Protein AF-A0A536VIN1-F1 (afdb_monomer_lite)

pLDDT: mean 75.52, std 17.33, range [37.66, 91.88]

Foldseek 3Di:
DDDPPDPDDDDDDDDQDLVNLQVVLVVCVVVVVLVVSVVSLVVSCVVCVVCCVVSHDPVSVPDDD

Structure (mmCIF, N/CA/C/O backbone):
data_AF-A0A536VIN1-F1
#
_entry.id   AF-A0A536VIN1-F1
#
loop_
_atom_site.group_PDB
_atom_site.id
_atom_site.type_symbol
_atom_site.label_atom_id
_atom_site.label_alt_id
_atom_site.label_comp_id
_atom_site.label_asym_id
_atom_site.label_entity_id
_atom_site.label_seq_id
_atom_site.pdbx_PDB_ins_code
_atom_site.Cartn_x
_atom_site.Cartn_y
_atom_site.Cartn_z
_atom_site.occupancy
_atom_site.B_iso_or_equiv
_atom_site.auth_seq_id
_atom_site.auth_comp_id
_atom_site.auth_asym_id
_atom_site.auth_atom_id
_atom_site.pdbx_PDB_model_num
ATOM 1 N N . MET A 1 1 ? -11.195 -29.530 1.136 1.00 37.66 1 MET A N 1
ATOM 2 C CA . MET A 1 1 ? -9.734 -29.339 1.053 1.00 37.66 1 MET A CA 1
ATOM 3 C C . MET A 1 1 ? -9.473 -27.858 1.249 1.00 37.66 1 MET A C 1
ATOM 5 O O . MET A 1 1 ? -9.556 -27.090 0.298 1.00 37.66 1 MET A O 1
ATOM 9 N N . ALA A 1 2 ? -9.320 -27.462 2.512 1.00 45.44 2 ALA A N 1
ATOM 10 C CA . ALA A 1 2 ? -8.701 -26.195 2.871 1.00 45.44 2 ALA A CA 1
ATOM 11 C C . ALA A 1 2 ? -7.181 -26.318 2.625 1.00 45.44 2 ALA A C 1
ATOM 13 O O . ALA A 1 2 ? -6.717 -27.363 2.171 1.00 45.44 2 ALA A O 1
ATOM 14 N N . ASP A 1 3 ? -6.430 -25.259 2.924 1.00 38.00 3 ASP A N 1
ATOM 15 C CA . ASP A 1 3 ? -4.966 -25.288 3.061 1.00 38.00 3 ASP A CA 1
ATOM 16 C C . ASP A 1 3 ? -4.156 -25.161 1.754 1.00 38.00 3 ASP A C 1
ATOM 18 O O . ASP A 1 3 ? -3.455 -26.063 1.306 1.00 38.00 3 ASP A O 1
ATOM 22 N N . LYS A 1 4 ? -4.153 -23.951 1.178 1.00 44.16 4 LYS A N 1
ATOM 23 C CA . LYS A 1 4 ? -2.985 -23.437 0.435 1.00 44.16 4 LYS A CA 1
ATOM 24 C C . LYS A 1 4 ? -2.233 -22.424 1.298 1.00 44.16 4 LYS A C 1
ATOM 26 O O . LYS A 1 4 ? -2.063 -21.267 0.932 1.00 44.16 4 LYS A O 1
ATOM 31 N N . VAL A 1 5 ? -1.781 -22.876 2.462 1.00 47.66 5 VAL A N 1
ATOM 32 C CA . VAL A 1 5 ? -0.647 -22.266 3.158 1.00 47.66 5 VAL A CA 1
ATOM 33 C C . VAL A 1 5 ? 0.526 -23.190 2.889 1.00 47.66 5 VAL A C 1
ATOM 35 O O . VAL A 1 5 ? 0.551 -24.290 3.422 1.00 47.66 5 VAL A O 1
ATOM 38 N N . THR A 1 6 ? 1.422 -22.794 1.984 1.00 46.22 6 THR A N 1
ATOM 39 C CA . THR A 1 6 ? 2.846 -23.189 1.933 1.00 46.22 6 THR A CA 1
ATOM 40 C C . THR A 1 6 ? 3.452 -22.693 0.621 1.00 46.22 6 THR A C 1
ATOM 42 O O . THR A 1 6 ? 3.500 -23.381 -0.392 1.00 46.22 6 THR A O 1
ATOM 45 N N . ALA A 1 7 ? 3.942 -21.460 0.653 1.00 51.59 7 ALA A N 1
ATOM 46 C CA . ALA A 1 7 ? 5.034 -21.036 -0.214 1.00 51.59 7 ALA A CA 1
ATOM 47 C C . ALA A 1 7 ? 6.137 -20.458 0.678 1.00 51.59 7 ALA A C 1
ATOM 49 O O . ALA A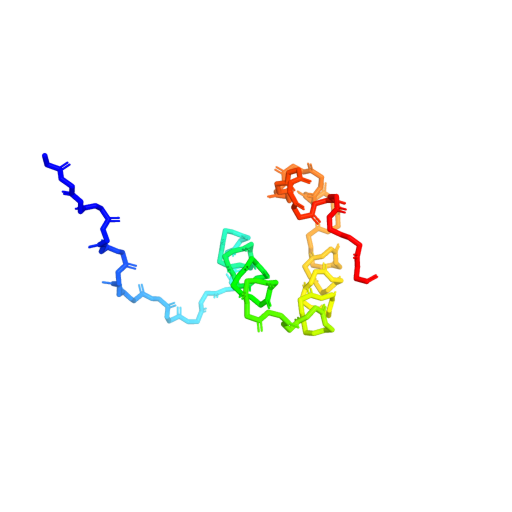 1 7 ? 6.554 -19.316 0.540 1.00 51.59 7 ALA A O 1
ATOM 50 N N . GLU A 1 8 ? 6.579 -21.256 1.647 1.00 56.00 8 GLU A N 1
ATOM 51 C CA . GLU A 1 8 ? 7.847 -21.028 2.322 1.00 56.00 8 GLU A CA 1
ATOM 52 C C . GLU A 1 8 ? 8.902 -21.859 1.592 1.00 56.00 8 GLU A C 1
ATOM 54 O O . GLU A 1 8 ? 8.855 -23.088 1.632 1.00 56.00 8 GLU A O 1
ATOM 59 N N . ARG A 1 9 ? 9.844 -21.197 0.909 1.00 48.38 9 ARG A N 1
ATOM 60 C CA . ARG A 1 9 ? 11.283 -21.201 1.246 1.00 48.38 9 ARG A CA 1
ATOM 61 C C . ARG A 1 9 ? 12.158 -20.893 0.012 1.00 48.38 9 ARG A C 1
ATOM 63 O O . ARG A 1 9 ? 12.133 -21.615 -0.977 1.00 48.38 9 ARG A O 1
ATOM 70 N N . ARG A 1 10 ? 13.059 -19.922 0.214 1.00 48.50 10 ARG A N 1
ATOM 71 C CA . ARG A 1 10 ? 14.321 -19.628 -0.505 1.00 48.50 10 ARG A CA 1
ATOM 72 C C . ARG A 1 10 ? 14.255 -18.743 -1.753 1.00 48.50 10 ARG A C 1
ATOM 74 O O . ARG A 1 10 ? 13.889 -19.197 -2.829 1.00 48.50 10 ARG A O 1
ATOM 81 N N . LYS A 1 11 ? 14.753 -17.516 -1.572 1.00 43.53 11 LYS A N 1
ATOM 82 C CA . LYS A 1 11 ? 15.690 -16.749 -2.422 1.00 43.53 11 LYS A CA 1
ATOM 83 C C . LYS A 1 11 ? 15.992 -15.477 -1.619 1.00 43.53 11 LYS A C 1
ATOM 85 O O . LYS A 1 11 ? 15.144 -14.609 -1.495 1.00 43.53 11 LYS A O 1
ATOM 90 N N . ASP A 1 12 ? 17.024 -15.461 -0.786 1.00 42.19 12 ASP A N 1
ATOM 91 C CA . ASP A 1 12 ? 18.397 -15.204 -1.231 1.00 42.19 12 ASP A CA 1
ATOM 92 C C . ASP A 1 12 ? 18.425 -14.057 -2.251 1.00 42.19 12 ASP A C 1
ATOM 94 O O . ASP A 1 12 ? 18.144 -14.258 -3.429 1.00 42.19 12 ASP A O 1
ATOM 98 N N . THR A 1 13 ? 18.648 -12.848 -1.733 1.00 43.00 13 THR A N 1
ATOM 99 C CA . THR A 1 13 ? 19.278 -11.713 -2.428 1.00 43.00 13 THR A CA 1
ATOM 100 C C . THR A 1 13 ? 18.757 -11.385 -3.836 1.00 43.00 13 THR A C 1
ATOM 102 O O . THR A 1 13 ? 19.507 -10.942 -4.700 1.00 43.00 13 THR A O 1
ATOM 105 N N . ALA A 1 14 ? 17.462 -11.576 -4.081 1.00 47.72 14 ALA A N 1
ATOM 106 C CA . ALA A 1 14 ? 16.784 -11.034 -5.250 1.00 47.72 14 ALA A CA 1
ATOM 107 C C . ALA A 1 14 ? 16.063 -9.743 -4.832 1.00 47.72 14 ALA A C 1
ATOM 109 O O . ALA A 1 14 ? 15.490 -9.713 -3.738 1.00 47.72 14 ALA A O 1
ATOM 110 N N . PRO A 1 15 ? 16.073 -8.677 -5.655 1.00 54.03 15 PRO A N 1
ATOM 111 C CA . PRO A 1 15 ? 15.282 -7.481 -5.376 1.00 54.03 15 PRO A CA 1
ATOM 112 C C . PRO A 1 15 ? 13.840 -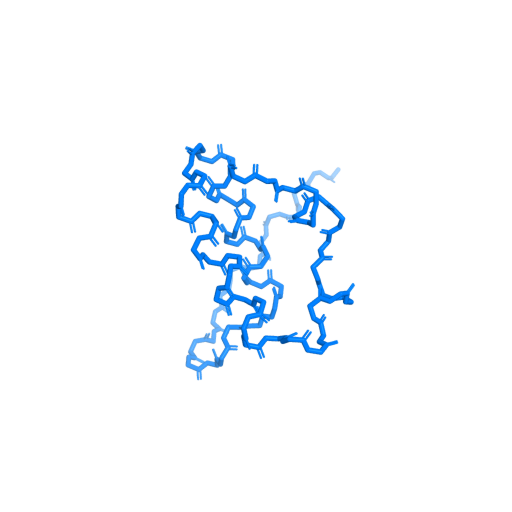7.912 -5.094 1.00 54.03 15 PRO A C 1
ATOM 114 O O . PRO A 1 15 ? 13.286 -8.700 -5.864 1.00 54.03 15 PRO A O 1
ATOM 117 N N . LEU A 1 16 ? 13.274 -7.480 -3.955 1.00 61.72 16 LEU A N 1
ATOM 118 C CA . LEU A 1 16 ? 11.948 -7.922 -3.515 1.00 61.72 16 LEU A CA 1
ATOM 119 C C . LEU A 1 16 ? 10.968 -7.770 -4.682 1.00 61.72 16 LEU A C 1
ATOM 121 O O . LEU A 1 16 ? 10.719 -6.655 -5.152 1.00 61.72 16 LEU A O 1
ATOM 125 N N . ALA A 1 17 ? 10.419 -8.898 -5.132 1.00 78.38 17 ALA A N 1
ATOM 126 C CA . ALA A 1 17 ? 9.422 -8.918 -6.185 1.00 78.38 17 ALA A CA 1
ATOM 127 C C . ALA A 1 17 ? 8.228 -8.045 -5.773 1.00 78.38 17 ALA A C 1
ATOM 129 O O . ALA A 1 17 ? 7.910 -7.958 -4.582 1.00 78.38 17 ALA A O 1
ATOM 130 N N . PRO A 1 18 ? 7.528 -7.423 -6.729 1.00 79.62 18 PRO A N 1
ATOM 131 C CA . PRO A 1 18 ? 6.442 -6.521 -6.389 1.00 79.62 18 PRO A CA 1
ATOM 132 C C . PRO A 1 18 ? 5.320 -7.195 -5.586 1.00 79.62 18 PRO A C 1
ATOM 134 O O . PRO A 1 18 ? 4.730 -6.566 -4.713 1.00 79.62 18 PRO A O 1
ATOM 137 N N . ASP A 1 19 ? 5.098 -8.493 -5.804 1.00 81.44 19 ASP A N 1
ATOM 138 C CA . ASP A 1 19 ? 4.157 -9.320 -5.040 1.00 81.44 19 ASP A CA 1
ATOM 139 C C . ASP A 1 19 ? 4.498 -9.380 -3.536 1.00 81.44 19 ASP A C 1
ATOM 141 O O . ASP A 1 19 ? 3.616 -9.295 -2.681 1.00 81.44 19 ASP A O 1
ATOM 145 N N . GLU A 1 20 ? 5.789 -9.442 -3.194 1.00 85.81 20 GLU A N 1
ATOM 146 C CA . GLU A 1 20 ? 6.254 -9.483 -1.802 1.00 85.81 20 GLU A CA 1
ATOM 147 C C . GLU A 1 20 ? 6.102 -8.128 -1.109 1.00 85.81 20 GLU A C 1
ATOM 149 O O . GLU A 1 20 ? 5.667 -8.071 0.043 1.00 85.81 20 GLU A O 1
ATOM 154 N N . TRP A 1 21 ? 6.373 -7.027 -1.818 1.00 88.31 21 TRP A N 1
ATOM 155 C CA . TRP A 1 21 ? 6.074 -5.685 -1.308 1.00 88.31 21 TRP A CA 1
ATOM 156 C C . TRP A 1 21 ? 4.585 -5.530 -1.002 1.00 88.31 21 TRP A C 1
ATOM 158 O O . TRP A 1 21 ? 4.220 -5.064 0.074 1.00 88.31 21 TRP A O 1
ATOM 168 N N . ILE A 1 22 ? 3.714 -5.974 -1.911 1.00 88.69 22 ILE A N 1
ATOM 169 C CA . ILE A 1 22 ? 2.258 -5.907 -1.741 1.00 88.69 22 ILE A CA 1
ATOM 170 C C . ILE A 1 22 ? 1.811 -6.708 -0.513 1.00 88.69 22 ILE A C 1
ATOM 172 O O . ILE A 1 22 ? 1.036 -6.196 0.299 1.00 88.69 22 ILE A O 1
ATOM 176 N N . LYS A 1 23 ? 2.315 -7.939 -0.335 1.00 89.25 23 LYS A N 1
ATOM 177 C CA . LYS A 1 23 ? 2.028 -8.749 0.864 1.00 89.25 23 LYS A CA 1
ATOM 178 C C . LYS A 1 23 ? 2.487 -8.055 2.137 1.00 89.25 23 LYS A C 1
ATOM 180 O O . LYS A 1 23 ? 1.743 -8.042 3.116 1.00 89.25 23 LYS A O 1
ATOM 185 N N . ARG A 1 24 ? 3.682 -7.461 2.127 1.00 88.62 24 ARG A N 1
ATOM 186 C CA . ARG A 1 24 ? 4.228 -6.752 3.286 1.00 88.62 24 ARG A CA 1
ATOM 187 C C . ARG A 1 24 ? 3.383 -5.538 3.656 1.00 88.62 24 ARG A C 1
ATOM 189 O O . ARG A 1 24 ? 2.997 -5.417 4.813 1.00 88.62 24 ARG A O 1
ATOM 196 N N . ILE A 1 25 ? 3.029 -4.700 2.682 1.00 90.12 25 ILE A N 1
ATOM 197 C CA . ILE A 1 25 ? 2.183 -3.520 2.901 1.00 90.12 25 ILE A CA 1
ATOM 198 C C . ILE A 1 25 ? 0.814 -3.947 3.445 1.00 90.12 25 ILE A C 1
ATOM 200 O O . ILE A 1 25 ? 0.369 -3.414 4.456 1.00 90.12 25 ILE A O 1
ATOM 204 N N . ARG A 1 26 ? 0.173 -4.965 2.853 1.00 89.94 26 ARG A N 1
ATOM 205 C CA . ARG A 1 26 ? -1.103 -5.502 3.362 1.00 89.94 26 ARG A CA 1
ATOM 206 C C . ARG A 1 26 ? -1.009 -6.001 4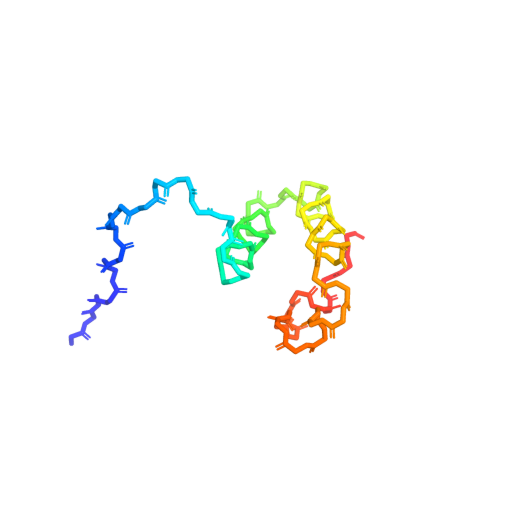.795 1.00 89.94 26 ARG A C 1
ATOM 208 O O . ARG A 1 26 ? -1.916 -5.761 5.586 1.00 89.94 26 ARG A O 1
ATOM 215 N N . ARG A 1 27 ? 0.081 -6.688 5.131 1.00 90.19 27 ARG A N 1
ATOM 216 C CA . ARG A 1 27 ? 0.315 -7.181 6.486 1.00 90.19 27 ARG A CA 1
ATOM 217 C C . ARG A 1 27 ? 0.461 -6.026 7.476 1.00 90.19 27 ARG A C 1
ATOM 219 O O . ARG A 1 27 ? -0.165 -6.066 8.525 1.00 90.19 27 ARG A O 1
ATOM 226 N N . LEU A 1 28 ? 1.202 -4.978 7.115 1.00 91.31 28 LEU A N 1
ATOM 227 C CA . LEU A 1 28 ? 1.356 -3.779 7.945 1.00 91.31 28 LEU A CA 1
ATOM 228 C C . LEU A 1 28 ? 0.012 -3.083 8.201 1.00 91.31 28 LEU A C 1
ATOM 230 O O . LEU A 1 28 ? -0.273 -2.732 9.342 1.00 91.31 28 LEU A O 1
ATOM 234 N N . ILE A 1 29 ? -0.842 -2.964 7.181 1.00 89.94 29 ILE A N 1
ATOM 235 C CA . ILE A 1 29 ? -2.203 -2.421 7.329 1.00 89.94 29 ILE A CA 1
ATOM 236 C C . ILE A 1 29 ? -3.038 -3.299 8.270 1.00 89.94 29 ILE A C 1
ATOM 238 O O . ILE A 1 29 ? -3.674 -2.788 9.188 1.00 89.94 29 ILE A O 1
ATOM 242 N N . ALA A 1 30 ? -3.004 -4.623 8.088 1.00 89.75 30 ALA A N 1
ATOM 243 C CA . ALA A 1 30 ? -3.727 -5.566 8.942 1.00 89.75 30 ALA A CA 1
ATOM 244 C C . ALA A 1 30 ? -3.229 -5.563 10.401 1.00 89.75 30 ALA A C 1
ATOM 246 O O . ALA A 1 30 ? -4.007 -5.805 11.319 1.00 89.75 30 ALA A O 1
ATOM 247 N N . GLU A 1 31 ? -1.949 -5.258 10.625 1.00 91.25 31 GLU A N 1
ATOM 248 C CA . GLU A 1 31 ? -1.356 -5.061 11.954 1.00 91.25 31 GLU A CA 1
ATOM 249 C C . GLU A 1 31 ? -1.674 -3.677 12.561 1.00 91.25 31 GLU A C 1
ATOM 251 O O . GLU A 1 31 ? -1.273 -3.402 13.690 1.00 91.25 31 GLU A O 1
ATOM 256 N N . GLY A 1 32 ? -2.360 -2.786 11.833 1.00 90.56 32 GLY A N 1
ATOM 257 C CA . GLY A 1 32 ? -2.619 -1.403 12.250 1.00 90.56 32 GLY A CA 1
ATOM 258 C C . GLY A 1 32 ? -1.401 -0.477 12.139 1.00 90.56 32 GLY A C 1
ATOM 259 O O . GLY A 1 32 ? -1.454 0.677 12.563 1.00 90.56 32 GLY A O 1
ATOM 260 N N . LYS A 1 33 ? -0.300 -0.948 11.540 1.00 91.88 33 LYS A N 1
ATOM 261 C CA . LYS A 1 33 ? 0.933 -0.186 11.292 1.00 91.88 33 LYS A CA 1
ATOM 262 C C . LYS A 1 33 ? 0.805 0.644 10.015 1.00 91.88 33 LYS A C 1
ATOM 264 O O . LYS A 1 33 ? 1.565 0.475 9.062 1.00 91.88 33 LYS A O 1
ATOM 269 N N . ASN A 1 34 ? -0.178 1.541 9.996 1.00 89.12 34 ASN A N 1
ATOM 270 C CA . ASN A 1 34 ? -0.495 2.365 8.825 1.00 89.12 34 ASN A CA 1
ATOM 271 C C . ASN A 1 34 ? 0.680 3.264 8.402 1.00 89.12 34 ASN A C 1
ATOM 273 O O . ASN A 1 34 ? 0.904 3.458 7.210 1.00 89.12 34 ASN A O 1
ATOM 277 N N . ASP A 1 35 ? 1.470 3.749 9.365 1.00 90.12 35 ASP A N 1
ATOM 278 C CA . ASP A 1 35 ? 2.631 4.614 9.122 1.00 90.12 35 ASP A CA 1
ATOM 279 C C . ASP A 1 35 ? 3.774 3.868 8.402 1.00 90.12 35 ASP A C 1
ATOM 281 O O . ASP A 1 35 ? 4.327 4.345 7.409 1.00 90.12 35 ASP A O 1
ATOM 285 N N . ASP A 1 36 ? 4.089 2.644 8.843 1.00 90.06 36 ASP A N 1
ATOM 286 C CA . ASP A 1 36 ? 5.034 1.756 8.155 1.00 90.06 36 ASP A CA 1
ATOM 287 C C . ASP A 1 36 ? 4.500 1.314 6.789 1.00 90.06 36 ASP A C 1
ATOM 289 O O . ASP A 1 36 ? 5.243 1.312 5.806 1.00 90.06 36 ASP A O 1
ATOM 293 N N . ALA A 1 37 ? 3.205 0.985 6.700 1.00 90.19 37 ALA A N 1
ATOM 294 C CA . ALA A 1 37 ? 2.567 0.635 5.435 1.00 90.19 37 ALA A CA 1
ATOM 295 C C . ALA A 1 37 ? 2.688 1.777 4.420 1.00 90.19 37 ALA A C 1
ATOM 297 O O . ALA A 1 37 ? 3.007 1.527 3.260 1.00 90.19 37 ALA A O 1
ATOM 298 N N . ALA A 1 38 ? 2.491 3.026 4.851 1.00 89.50 38 ALA A N 1
ATOM 299 C CA . ALA A 1 38 ? 2.651 4.207 4.013 1.00 89.50 38 ALA A CA 1
ATOM 300 C C . ALA A 1 38 ? 4.090 4.377 3.517 1.00 89.50 38 ALA A C 1
ATOM 302 O O . ALA A 1 38 ? 4.298 4.650 2.334 1.00 89.50 38 ALA A O 1
ATOM 303 N N . LYS A 1 39 ? 5.088 4.184 4.389 1.00 90.81 39 LYS A N 1
ATOM 304 C CA . LYS A 1 39 ? 6.510 4.262 4.015 1.00 90.81 39 LYS A CA 1
ATOM 305 C C . LYS A 1 39 ? 6.869 3.217 2.962 1.00 90.81 39 LYS A C 1
ATOM 307 O O . LYS A 1 39 ? 7.438 3.576 1.930 1.00 90.81 39 LYS A O 1
ATOM 312 N N . GLU A 1 40 ? 6.465 1.965 3.170 1.00 89.44 40 GLU A N 1
ATOM 313 C CA . GLU A 1 40 ? 6.678 0.890 2.194 1.00 89.44 40 GLU A CA 1
ATOM 314 C C . GLU A 1 40 ? 5.895 1.154 0.896 1.00 89.44 40 GLU A C 1
ATOM 316 O O . GLU A 1 40 ? 6.411 0.944 -0.196 1.00 89.44 40 GLU A O 1
ATOM 321 N N . LEU A 1 41 ? 4.676 1.695 0.967 1.00 87.31 41 LEU A N 1
ATOM 322 C CA . LEU A 1 41 ? 3.895 2.060 -0.218 1.00 87.31 41 LEU A CA 1
ATOM 323 C C . LEU A 1 41 ? 4.585 3.166 -1.032 1.00 87.31 41 LEU A C 1
ATOM 325 O O . LEU A 1 41 ? 4.635 3.091 -2.258 1.00 87.31 41 LEU A O 1
ATOM 329 N N . ILE A 1 42 ? 5.138 4.190 -0.380 1.00 88.62 42 ILE A N 1
ATOM 330 C CA . ILE A 1 42 ? 5.869 5.277 -1.048 1.00 88.62 42 ILE A CA 1
ATOM 331 C C . ILE A 1 42 ? 7.159 4.748 -1.677 1.00 88.62 42 ILE A C 1
ATOM 333 O O . ILE A 1 42 ? 7.457 5.079 -2.827 1.00 88.62 42 ILE A O 1
ATOM 337 N N . ALA A 1 43 ? 7.911 3.915 -0.957 1.00 88.56 43 ALA A N 1
ATOM 338 C CA . ALA A 1 43 ? 9.131 3.315 -1.479 1.00 88.56 43 ALA A CA 1
ATOM 339 C C . ALA A 1 43 ? 8.832 2.380 -2.666 1.00 88.56 43 ALA A C 1
ATOM 341 O O . ALA A 1 43 ? 9.498 2.485 -3.696 1.00 88.56 43 ALA A O 1
ATOM 342 N N . PHE A 1 44 ? 7.747 1.602 -2.602 1.00 87.25 44 PHE A N 1
ATOM 343 C CA . PHE A 1 44 ? 7.262 0.793 -3.719 1.00 87.25 44 PHE A CA 1
ATOM 344 C C . PHE A 1 44 ? 6.933 1.655 -4.935 1.00 87.25 44 PHE A C 1
ATOM 346 O O . PHE A 1 44 ? 7.375 1.375 -6.046 1.00 87.25 44 PHE A O 1
ATOM 353 N N . ARG A 1 45 ? 6.170 2.735 -4.723 1.00 85.25 45 ARG A N 1
ATOM 354 C CA . ARG A 1 45 ? 5.803 3.679 -5.785 1.00 85.25 45 ARG A CA 1
ATOM 355 C C . ARG A 1 45 ? 7.027 4.327 -6.417 1.00 85.25 45 ARG A C 1
ATOM 357 O O . ARG A 1 45 ? 7.001 4.631 -7.601 1.00 85.25 45 ARG A O 1
ATOM 364 N N . ARG A 1 46 ? 8.086 4.567 -5.642 1.00 85.62 46 ARG A N 1
ATOM 365 C CA . ARG A 1 46 ? 9.330 5.168 -6.132 1.00 85.62 46 ARG A CA 1
ATOM 366 C C . ARG A 1 46 ? 10.141 4.188 -6.977 1.00 85.62 46 ARG A C 1
ATOM 368 O O . ARG A 1 46 ? 10.621 4.593 -8.030 1.00 85.62 46 ARG A O 1
ATOM 375 N N . GLU A 1 47 ? 10.248 2.940 -6.533 1.00 85.31 47 GLU A N 1
ATOM 376 C CA . GLU A 1 47 ? 10.974 1.870 -7.229 1.00 85.31 47 GLU A CA 1
ATOM 377 C C . GLU A 1 47 ? 10.254 1.444 -8.518 1.00 85.31 47 GLU A C 1
ATOM 379 O O . GLU A 1 47 ? 10.849 1.304 -9.582 1.00 85.31 47 GLU A O 1
ATOM 384 N N . TYR A 1 48 ? 8.929 1.313 -8.450 1.00 82.69 48 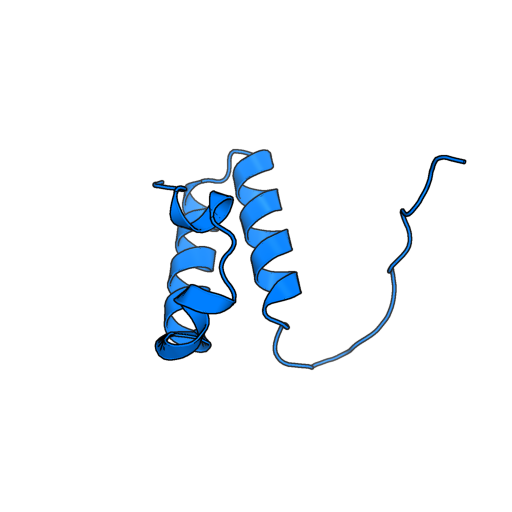TYR A N 1
ATOM 385 C CA . TYR A 1 48 ? 8.103 0.807 -9.539 1.00 82.69 48 TYR A CA 1
ATOM 386 C C . TYR A 1 48 ? 7.287 1.908 -10.222 1.00 82.69 48 TYR A C 1
ATOM 388 O O . TYR A 1 48 ? 6.211 1.609 -10.723 1.00 82.69 48 TYR A O 1
ATOM 396 N N . LYS A 1 49 ? 7.731 3.173 -10.253 1.00 76.12 49 LYS A N 1
ATOM 397 C CA . LYS A 1 49 ? 6.944 4.346 -10.719 1.00 76.12 49 LYS A CA 1
ATOM 398 C C . LYS A 1 49 ? 6.031 4.086 -11.926 1.00 76.12 49 LYS A C 1
ATOM 400 O O . LYS A 1 49 ? 4.833 4.327 -11.840 1.00 76.12 49 LYS A O 1
ATOM 405 N N . GLU A 1 50 ? 6.573 3.538 -13.010 1.00 78.69 50 GLU A N 1
ATOM 406 C CA . GLU A 1 50 ? 5.820 3.256 -14.246 1.00 78.69 50 GLU A CA 1
ATOM 407 C C . GLU A 1 50 ? 4.906 2.028 -14.151 1.00 78.69 50 GLU A C 1
ATOM 409 O O . GLU A 1 50 ? 3.892 1.940 -14.833 1.00 78.69 50 GLU A O 1
ATOM 414 N N . ARG A 1 51 ? 5.252 1.061 -13.298 1.00 78.25 51 ARG A N 1
ATOM 415 C CA . ARG A 1 51 ? 4.514 -0.200 -13.140 1.00 78.25 51 ARG A CA 1
ATOM 416 C C . ARG A 1 51 ? 3.615 -0.213 -11.914 1.00 78.25 51 ARG A C 1
ATOM 418 O O . ARG A 1 51 ? 2.850 -1.150 -11.739 1.00 78.25 51 ARG A O 1
ATOM 425 N N . THR A 1 52 ? 3.681 0.814 -11.075 1.00 77.25 52 THR A N 1
ATOM 426 C CA . THR A 1 52 ? 2.910 0.944 -9.837 1.00 77.25 52 THR A CA 1
ATOM 427 C C . THR A 1 52 ? 1.433 0.797 -10.141 1.00 77.25 52 THR A C 1
ATOM 429 O O . THR A 1 52 ? 0.724 0.083 -9.450 1.00 77.25 52 THR A O 1
ATOM 432 N N . GLU A 1 53 ? 0.967 1.433 -11.207 1.00 75.44 53 GLU A N 1
ATOM 433 C CA . GLU A 1 53 ? -0.435 1.399 -11.592 1.00 75.44 53 GLU A CA 1
ATOM 434 C C . GLU A 1 53 ? -0.920 0.013 -12.031 1.00 75.44 53 GLU A C 1
ATOM 436 O O . GLU A 1 53 ? -2.102 -0.297 -11.914 1.00 75.44 53 GLU A O 1
ATOM 441 N N . THR A 1 54 ? -0.016 -0.841 -12.492 1.00 81.62 54 THR A N 1
ATOM 442 C CA . THR A 1 54 ? -0.330 -2.205 -12.929 1.00 81.62 54 THR A CA 1
ATOM 443 C C . THR A 1 54 ? -0.090 -3.223 -11.816 1.00 81.62 54 THR A C 1
ATOM 445 O O . THR A 1 54 ? -0.769 -4.241 -11.747 1.00 81.62 54 THR A O 1
ATOM 448 N N . LEU A 1 55 ? 0.882 -2.953 -10.942 1.00 83.44 55 LEU A N 1
ATOM 449 C CA . LEU A 1 55 ? 1.319 -3.860 -9.885 1.00 83.44 55 LEU A CA 1
ATOM 450 C C . LEU A 1 55 ? 0.546 -3.649 -8.583 1.00 83.44 55 LEU A C 1
ATOM 452 O O . LEU A 1 55 ? 0.278 -4.616 -7.881 1.00 83.44 55 LEU A O 1
ATOM 456 N N . LEU A 1 56 ? 0.187 -2.410 -8.236 1.00 84.50 56 LEU A N 1
ATOM 457 C CA . LEU A 1 56 ? -0.494 -2.118 -6.978 1.00 84.50 56 LEU A CA 1
ATOM 458 C C . LEU A 1 56 ? -1.977 -2.530 -7.084 1.00 84.50 56 LEU A C 1
ATOM 460 O O . LEU A 1 56 ? -2.704 -1.980 -7.918 1.00 84.50 56 LEU A O 1
ATOM 464 N N . PRO A 1 57 ? -2.471 -3.451 -6.239 1.00 84.94 57 PRO A N 1
ATOM 465 C CA . PRO A 1 57 ? -3.882 -3.818 -6.233 1.00 84.94 57 PRO A CA 1
ATOM 466 C C . PRO A 1 57 ? -4.755 -2.639 -5.782 1.00 84.94 57 PRO A C 1
ATOM 468 O O . PRO A 1 57 ? -4.315 -1.782 -5.014 1.00 84.94 57 PRO A O 1
ATOM 471 N N . ALA A 1 58 ? -6.015 -2.615 -6.229 1.00 81.94 58 ALA A N 1
ATOM 472 C CA . ALA A 1 58 ? -6.964 -1.529 -5.949 1.00 81.94 58 ALA A CA 1
ATOM 473 C C . ALA A 1 58 ? -7.112 -1.222 -4.447 1.00 81.94 58 ALA A C 1
ATOM 475 O O . ALA A 1 58 ? -7.159 -0.062 -4.057 1.00 81.94 58 ALA A O 1
ATOM 476 N N . ASP A 1 59 ? -7.088 -2.263 -3.619 1.00 82.50 59 ASP A N 1
ATOM 477 C CA . ASP A 1 59 ? -7.086 -2.209 -2.154 1.00 82.50 59 ASP A CA 1
ATOM 478 C C . ASP A 1 59 ? -5.944 -1.334 -1.590 1.00 82.50 59 ASP A C 1
ATOM 480 O O . ASP A 1 59 ? -6.178 -0.410 -0.816 1.00 82.50 59 ASP A O 1
ATOM 484 N N . LEU A 1 60 ? -4.713 -1.522 -2.081 1.00 83.94 60 LEU A N 1
ATOM 485 C CA . LEU A 1 60 ? -3.556 -0.703 -1.695 1.00 83.94 60 LEU A CA 1
ATOM 486 C C . LEU A 1 60 ? -3.524 0.670 -2.384 1.00 83.94 60 LEU A C 1
ATOM 488 O O . LEU A 1 60 ? -2.880 1.594 -1.892 1.00 83.94 60 LEU A O 1
ATOM 492 N N . ARG A 1 61 ? -4.190 0.833 -3.535 1.00 82.50 61 ARG A N 1
ATOM 493 C CA . ARG A 1 61 ? -4.336 2.151 -4.187 1.00 82.50 61 ARG A CA 1
ATOM 494 C C . ARG A 1 61 ? -5.329 3.037 -3.445 1.00 82.50 61 ARG A C 1
ATOM 496 O O . ARG A 1 61 ? -5.112 4.244 -3.380 1.00 82.50 61 ARG A O 1
ATOM 503 N N . ALA A 1 62 ? -6.391 2.438 -2.912 1.00 81.25 62 ALA A N 1
ATOM 504 C CA . ALA A 1 62 ? -7.402 3.106 -2.104 1.00 81.25 62 ALA A CA 1
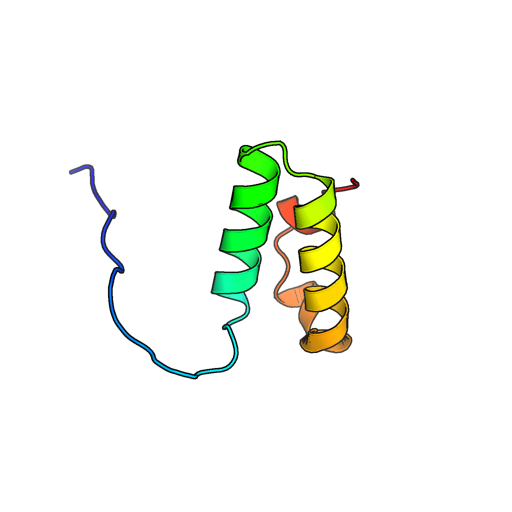ATOM 505 C C . ALA A 1 62 ? -6.930 3.362 -0.667 1.00 81.25 62 ALA A C 1
ATOM 507 O O . ALA A 1 62 ? -7.456 4.266 -0.018 1.00 81.25 62 ALA A O 1
ATOM 508 N N . PHE A 1 63 ? -5.926 2.616 -0.189 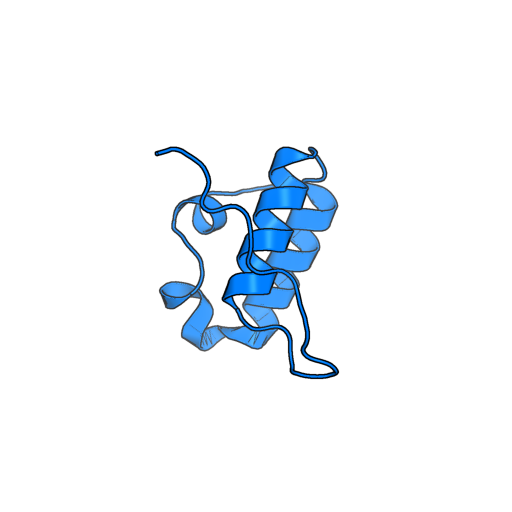1.00 77.62 63 PHE A N 1
ATOM 509 C CA . PHE A 1 63 ? -5.296 2.858 1.103 1.00 77.62 63 PHE A CA 1
ATOM 510 C C . PHE A 1 63 ? -4.704 4.272 1.158 1.00 77.62 63 PHE A C 1
ATOM 512 O O . PHE A 1 63 ? -3.723 4.600 0.481 1.00 77.62 63 PHE A O 1
ATOM 519 N N . ARG A 1 64 ? -5.333 5.115 1.975 1.00 67.00 64 ARG A N 1
ATOM 520 C CA . ARG A 1 64 ? -4.792 6.396 2.414 1.00 67.00 64 ARG A CA 1
ATOM 521 C C . ARG A 1 64 ? -4.433 6.243 3.892 1.00 67.00 64 ARG A C 1
ATOM 523 O O . ARG A 1 64 ? -5.323 5.850 4.646 1.00 67.00 64 ARG A O 1
ATOM 530 N N . PRO A 1 65 ? -3.167 6.470 4.272 1.00 61.19 65 PRO A N 1
ATOM 531 C CA . PRO A 1 65 ? -2.774 6.477 5.674 1.00 61.19 65 PRO A CA 1
ATOM 532 C C . PRO A 1 65 ? -3.433 7.620 6.446 1.00 61.19 65 PRO A C 1
ATOM 534 O O . PRO A 1 65 ? -3.815 8.629 5.803 1.00 61.19 65 PRO A O 1
#

Radius of gyration: 13.03 Å; chains: 1; bounding box: 29×36×26 Å

Secondary structure (DSSP, 8-state):
------------SPPPPHHHHHHHHHHHHHTT-HHHHHHHHHHHHHHTTTTHHHHS-HHHHH---

Sequence (65 aa):
MADKVTAERRKDTAPLAPDEWIKRIRRLIAEGKNDDAAKELIAFRREYKERTETLLPADLRAFRP